Protein AF-A0A4V2DNP0-F1 (afdb_monomer)

Secondary structure (DSSP, 8-state):
--EE-HHHHHHHHT--HHHHHHHHHTTSS---TTS-EEHHHHHHHH-S--S-TTTHHHHHHHHHHHHHHHHHHHHHHHHHHHHHHHHHHHHHHHHHHHHHHHHHHHHHHHHHHHHHHS-------------------------

Radius of gyration: 54.17 Å; Cα contacts (8 Å, |Δi|>4): 58; chains: 1; bounding box: 123×24×131 Å

InterPro domains:
  IPR047783 ORF2/OrfX-like [NF038291] (2-141)

Solvent-accessible surface area (backbone atoms only — not comparable to full-atom values): 8733 Å² total; per-residue (Å²): 133,65,64,36,44,60,66,55,48,20,67,52,59,75,44,58,56,66,60,52,51,52,36,38,77,70,65,68,34,69,66,50,99,87,66,26,29,44,50,68,46,47,32,74,70,73,39,78,64,63,83,58,77,75,54,61,60,53,49,51,54,50,50,53,54,50,51,53,53,50,52,52,50,52,51,53,52,52,52,51,49,50,57,50,48,55,52,50,51,53,51,51,51,52,51,48,56,51,49,55,54,47,52,56,49,50,54,52,50,52,53,50,49,59,66,67,70,52,82,80,81,75,79,83,76,89,82,85,88,86,83,89,82,89,81,90,82,86,88,81,92,88,136

Sequence (143 aa):
MKSLSVIELSNLYGITRQAIYKQVNKGNLSKNSDGKIDLSEAIRVFGEPSRNVNSSQTTETRKLSEVHLLEQQVYMLQKQLEQAHEREQFQREELKAKNDQLHVKDEQIEAIQRLLEAPKAYTTSSIDPKLDIATDTRSKSES

Structure (mmCIF, N/CA/C/O backbone):
data_AF-A0A4V2DNP0-F1
#
_entry.id   AF-A0A4V2DNP0-F1
#
loop_
_atom_site.group_PDB
_atom_site.id
_atom_site.type_symbol
_atom_site.label_atom_id
_atom_site.label_alt_id
_atom_site.label_comp_id
_atom_site.label_asym_id
_atom_site.label_entity_id
_atom_site.label_seq_id
_atom_site.pdbx_PDB_ins_code
_atom_site.Cartn_x
_atom_site.Cartn_y
_atom_site.Cartn_z
_atom_site.occupancy
_atom_site.B_iso_or_equiv
_atom_site.auth_seq_id
_atom_site.auth_comp_id
_atom_site.auth_asym_id
_atom_site.auth_atom_id
_atom_site.pdbx_PDB_model_num
ATOM 1 N N . MET A 1 1 ? -38.382 1.025 37.846 1.00 73.31 1 MET A N 1
ATOM 2 C CA . MET A 1 1 ? -36.975 0.880 37.408 1.00 73.31 1 MET A CA 1
ATOM 3 C C . MET A 1 1 ? -36.768 -0.537 36.897 1.00 73.31 1 MET A C 1
ATOM 5 O O . MET A 1 1 ? -37.508 -1.420 37.314 1.00 73.31 1 MET A O 1
ATOM 9 N N . LYS A 1 2 ? -35.848 -0.758 35.951 1.00 88.19 2 LYS A N 1
ATOM 10 C CA . LYS A 1 2 ? -35.584 -2.104 35.422 1.00 88.19 2 LYS A CA 1
ATOM 11 C C . LYS A 1 2 ? -34.708 -2.869 36.416 1.00 88.19 2 LYS A C 1
ATOM 13 O O . LYS A 1 2 ? -33.581 -2.446 36.654 1.00 88.19 2 LYS A O 1
ATOM 18 N N . SER A 1 3 ? -35.213 -3.971 36.960 1.00 93.25 3 SER A N 1
ATOM 19 C CA . SER A 1 3 ? -34.456 -4.883 37.819 1.00 93.25 3 SER A CA 1
ATOM 20 C C . SER A 1 3 ? -34.035 -6.127 37.035 1.00 93.25 3 SER A C 1
ATOM 22 O O . SER A 1 3 ? -34.777 -6.639 36.194 1.00 93.25 3 SER A O 1
ATOM 24 N N . LEU A 1 4 ? -32.810 -6.586 37.273 1.00 93.81 4 LEU A N 1
ATOM 25 C CA . LEU A 1 4 ? -32.172 -7.695 36.574 1.00 93.81 4 LEU A CA 1
ATOM 26 C C . LEU A 1 4 ? -31.709 -8.737 37.592 1.00 93.81 4 LEU A C 1
ATOM 28 O O . LEU A 1 4 ? -31.187 -8.416 38.662 1.00 93.81 4 LEU A O 1
ATOM 32 N N . SER A 1 5 ? -31.881 -10.008 37.261 1.00 95.94 5 SER A N 1
ATOM 33 C CA . SER A 1 5 ? -31.267 -11.104 38.000 1.00 95.94 5 SER A CA 1
ATOM 34 C C . SER A 1 5 ? -29.742 -11.074 37.854 1.00 95.94 5 SER A C 1
ATOM 36 O O . SER A 1 5 ? -29.182 -10.508 36.914 1.00 95.94 5 SER A O 1
ATOM 38 N N . VAL A 1 6 ? -29.047 -11.761 38.762 1.00 95.00 6 VAL A N 1
ATOM 39 C CA . VAL A 1 6 ? -27.580 -11.911 38.707 1.00 95.00 6 VAL A CA 1
ATOM 40 C C . VAL A 1 6 ? -27.122 -12.541 37.386 1.00 95.00 6 VAL A C 1
ATOM 42 O O . VAL A 1 6 ? -26.051 -12.218 36.882 1.00 95.00 6 VAL A O 1
ATOM 45 N N . ILE A 1 7 ? -27.935 -13.433 36.815 1.00 94.81 7 ILE A N 1
ATOM 46 C CA . ILE A 1 7 ? -27.642 -14.088 35.537 1.00 94.81 7 ILE A CA 1
ATOM 47 C C . ILE A 1 7 ? -27.727 -13.080 34.393 1.00 94.81 7 ILE A C 1
ATOM 49 O O . ILE A 1 7 ? -26.821 -13.008 33.568 1.00 94.81 7 ILE A O 1
ATOM 53 N N . GLU A 1 8 ? -28.789 -12.279 34.367 1.00 94.19 8 GLU A N 1
ATOM 54 C CA . GLU A 1 8 ? -28.970 -11.255 33.341 1.00 94.19 8 GLU A CA 1
ATOM 55 C C . GLU A 1 8 ? -27.884 -10.182 33.427 1.00 94.19 8 GLU A C 1
ATOM 57 O O . GLU A 1 8 ? -27.341 -9.798 32.397 1.00 94.19 8 GLU A O 1
ATOM 62 N N . LEU A 1 9 ? -27.498 -9.758 34.635 1.00 93.19 9 LEU A N 1
ATOM 63 C CA . LEU A 1 9 ? -26.376 -8.836 34.833 1.00 93.19 9 LEU A CA 1
ATOM 64 C C . LEU A 1 9 ? -25.042 -9.426 34.378 1.00 93.19 9 LEU A C 1
ATOM 66 O O . LEU A 1 9 ? -24.259 -8.741 33.730 1.00 93.19 9 LEU A O 1
ATOM 70 N N . SER A 1 10 ? -24.794 -10.699 34.687 1.00 92.75 10 SER A N 1
ATOM 71 C CA . SER A 1 10 ? -23.582 -11.408 34.267 1.00 92.75 10 SER A CA 1
ATOM 72 C C . SER A 1 10 ? -23.440 -11.401 32.747 1.00 92.75 10 SER A C 1
ATOM 74 O O . SER A 1 10 ? -22.379 -11.056 32.232 1.00 92.75 10 SER A O 1
ATOM 76 N N . ASN A 1 11 ? -24.533 -11.682 32.036 1.00 91.69 11 ASN A N 1
ATOM 77 C CA . ASN A 1 11 ? -24.562 -11.650 30.577 1.00 91.69 11 ASN A CA 1
ATOM 78 C C . ASN A 1 11 ? -24.451 -10.222 30.025 1.00 91.69 11 ASN A C 1
ATOM 80 O O . ASN A 1 11 ? -23.742 -9.999 29.051 1.00 91.69 11 ASN A O 1
ATOM 84 N N . LEU A 1 12 ? -25.135 -9.258 30.647 1.00 90.69 12 LEU A N 1
ATOM 85 C CA . LEU A 1 12 ? -25.171 -7.865 30.199 1.00 90.69 12 LEU A CA 1
ATOM 86 C C . LEU A 1 12 ? -23.800 -7.180 30.295 1.00 90.69 12 LEU A C 1
ATOM 88 O O . LEU A 1 12 ? -23.455 -6.387 29.426 1.00 90.69 12 LEU A O 1
ATOM 92 N N . TYR A 1 13 ? -23.035 -7.489 31.340 1.00 90.75 13 TYR A N 1
ATOM 93 C CA . TYR A 1 13 ? -21.734 -6.877 31.616 1.00 90.75 13 TYR A CA 1
ATOM 94 C C . TYR A 1 13 ? -20.539 -7.754 31.222 1.00 90.75 13 TYR A C 1
ATOM 96 O O . TYR A 1 13 ? -19.399 -7.311 31.330 1.00 90.75 13 TYR A O 1
ATOM 104 N N . GLY A 1 14 ? -20.765 -9.003 30.803 1.00 89.19 14 GLY A N 1
ATOM 105 C CA . GLY A 1 14 ? -19.686 -9.948 30.501 1.00 89.19 14 GLY A CA 1
ATOM 106 C C . GLY A 1 14 ? -18.832 -10.323 31.721 1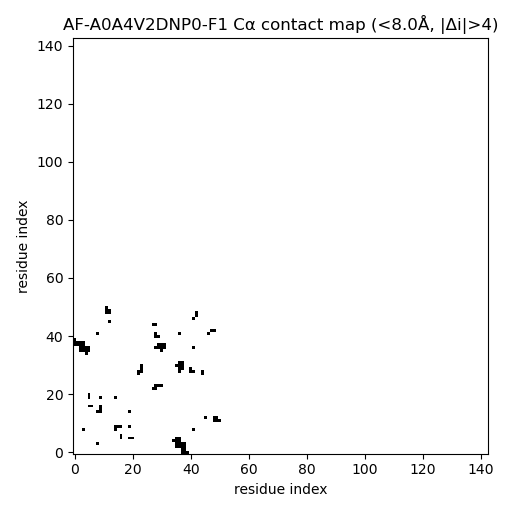.00 89.19 14 GLY A C 1
ATOM 107 O O . GLY A 1 14 ? -17.665 -10.677 31.573 1.00 89.19 14 GLY A O 1
ATOM 108 N N . ILE A 1 15 ? -19.390 -10.238 32.932 1.00 90.56 15 ILE A N 1
ATOM 109 C CA . ILE A 1 15 ? -18.697 -10.536 34.197 1.00 90.56 15 ILE A CA 1
ATOM 110 C C . ILE A 1 15 ? -19.235 -11.817 34.827 1.00 90.56 15 ILE A C 1
ATOM 112 O O . ILE A 1 15 ? -20.398 -12.172 34.649 1.00 90.56 15 ILE A O 1
ATOM 116 N N . THR A 1 16 ? -18.417 -12.519 35.612 1.00 95.00 16 THR A N 1
ATOM 117 C CA . THR A 1 16 ? -18.859 -13.755 36.274 1.00 95.00 16 THR A CA 1
ATOM 118 C C . THR A 1 16 ? -19.884 -13.466 37.376 1.00 95.00 16 THR A C 1
ATOM 120 O O . THR A 1 16 ? -19.791 -12.472 38.098 1.00 95.00 16 THR A O 1
ATOM 123 N N . ARG A 1 17 ? -20.842 -14.381 37.582 1.00 95.75 17 ARG A N 1
ATOM 124 C CA . ARG A 1 17 ? -21.835 -14.273 38.674 1.00 95.75 17 ARG A CA 1
ATOM 125 C C . ARG A 1 17 ? -21.175 -14.105 40.048 1.00 95.75 17 ARG A C 1
ATOM 127 O O . ARG A 1 17 ? -21.681 -13.368 40.886 1.00 95.75 17 ARG A O 1
ATOM 134 N N . GLN A 1 18 ? -20.017 -14.737 40.256 1.00 96.56 18 GLN A N 1
ATOM 135 C CA . GLN A 1 18 ? -19.231 -14.622 41.489 1.00 96.56 18 GLN A CA 1
ATOM 136 C C . GLN A 1 18 ? -18.731 -13.194 41.737 1.00 96.56 18 GLN A C 1
ATOM 138 O O . GLN A 1 18 ? -18.785 -12.711 42.867 1.00 96.56 18 GLN A O 1
ATOM 143 N N . ALA A 1 19 ? -18.301 -12.485 40.689 1.00 95.00 19 ALA A N 1
ATOM 144 C CA . ALA A 1 19 ? -17.912 -11.083 40.803 1.00 95.00 19 ALA A CA 1
ATOM 145 C C . ALA A 1 19 ? -19.096 -10.203 41.237 1.00 95.00 19 ALA A C 1
ATOM 147 O O . ALA A 1 19 ? -18.923 -9.317 42.072 1.00 95.00 19 ALA A O 1
ATOM 148 N N . ILE A 1 20 ? -20.303 -10.497 40.745 1.00 95.25 20 ILE A N 1
ATOM 149 C CA . ILE A 1 20 ? -21.530 -9.793 41.142 1.00 95.25 20 ILE A CA 1
ATOM 150 C C . ILE A 1 20 ? -21.867 -10.080 42.610 1.00 95.25 20 ILE A C 1
ATOM 152 O O . ILE A 1 20 ? -22.052 -9.141 43.383 1.00 95.25 20 ILE A O 1
ATOM 156 N N . TYR A 1 21 ? -21.872 -11.349 43.037 1.00 96.38 21 TYR A N 1
ATOM 157 C CA . TYR A 1 21 ? -22.107 -11.703 44.445 1.00 96.38 21 TYR A CA 1
ATOM 158 C C . TYR A 1 21 ? -21.085 -11.060 45.385 1.00 96.38 21 TYR A C 1
ATOM 160 O O . TYR A 1 21 ? -21.448 -10.602 46.464 1.00 96.38 21 TYR A O 1
ATOM 168 N N . LYS A 1 22 ? -19.820 -10.946 44.966 1.00 96.81 22 LYS A N 1
ATOM 169 C CA . LYS A 1 22 ? -18.784 -10.253 45.740 1.00 96.81 22 LYS A CA 1
ATOM 170 C C . LYS A 1 22 ? -19.129 -8.783 45.977 1.00 96.81 22 LYS A C 1
ATOM 172 O O . LYS A 1 22 ? -18.880 -8.290 47.071 1.00 96.81 22 LYS A O 1
ATOM 177 N N . GLN A 1 23 ? -19.686 -8.083 44.989 1.00 96.31 23 GLN A N 1
ATOM 178 C CA . GLN A 1 23 ? -20.097 -6.684 45.161 1.00 96.31 23 GLN A CA 1
ATOM 179 C C . GLN A 1 23 ? -21.342 -6.548 46.041 1.00 96.31 23 GLN A C 1
ATOM 181 O O . GLN A 1 23 ? -21.417 -5.611 46.830 1.00 96.31 23 GLN A O 1
ATOM 186 N N . VAL A 1 24 ? -22.267 -7.511 45.974 1.00 95.44 24 VAL A N 1
ATOM 187 C CA . VAL A 1 24 ? -23.416 -7.579 46.893 1.00 95.44 24 VAL A CA 1
ATOM 188 C C . VAL A 1 24 ? -22.942 -7.787 48.334 1.00 95.44 24 VAL A C 1
ATOM 190 O O . VAL A 1 24 ? -23.307 -7.023 49.218 1.00 95.44 24 VAL A O 1
ATOM 193 N N . ASN A 1 25 ? -22.048 -8.751 48.572 1.00 95.62 25 ASN A N 1
ATOM 194 C CA . ASN A 1 25 ? -21.521 -9.041 49.912 1.00 95.62 25 ASN A CA 1
ATOM 195 C C . ASN A 1 25 ? -20.682 -7.891 50.489 1.00 95.62 25 ASN A C 1
ATOM 197 O O . ASN A 1 25 ? -20.572 -7.755 51.702 1.00 95.62 25 ASN A O 1
ATOM 201 N N . LYS A 1 26 ? -20.085 -7.064 49.625 1.00 95.94 26 LYS A N 1
ATOM 202 C CA . LYS A 1 26 ? -19.380 -5.837 50.018 1.00 95.94 26 LYS A CA 1
ATOM 203 C C . LYS A 1 26 ? -20.318 -4.667 50.338 1.00 95.94 26 LYS A C 1
ATOM 205 O O . LYS A 1 26 ? -19.829 -3.633 50.772 1.00 95.94 26 LYS A O 1
ATOM 210 N N . GLY A 1 27 ? -21.621 -4.798 50.082 1.00 94.19 27 GLY A N 1
ATOM 211 C CA . GLY A 1 27 ? -22.594 -3.710 50.211 1.00 94.19 27 GLY A CA 1
ATOM 212 C C . GLY A 1 27 ? -22.542 -2.687 49.073 1.00 94.19 27 GLY A C 1
ATOM 213 O O . GLY A 1 27 ? -23.220 -1.668 49.138 1.00 94.19 27 GLY A O 1
ATOM 214 N N . ASN A 1 28 ? -21.763 -2.946 48.018 1.00 94.38 28 ASN A N 1
ATOM 215 C CA . ASN A 1 28 ? -21.672 -2.046 46.871 1.00 94.38 28 ASN A CA 1
ATOM 216 C C . ASN A 1 28 ? -22.895 -2.153 45.959 1.00 94.38 28 ASN A C 1
ATOM 218 O O . ASN A 1 28 ? -23.224 -1.172 45.307 1.00 94.38 28 ASN A O 1
ATOM 222 N N . LEU A 1 29 ? -23.549 -3.317 45.912 1.00 94.88 29 LEU A N 1
ATOM 223 C CA . LEU A 1 29 ? -24.809 -3.536 45.202 1.00 94.88 29 LEU A CA 1
ATOM 224 C C . LEU A 1 29 ? -25.897 -3.943 46.184 1.00 94.88 29 LEU A C 1
ATOM 226 O O . LEU A 1 29 ? -25.698 -4.875 46.967 1.00 94.88 29 LEU A O 1
ATOM 230 N N . SER A 1 30 ? -27.064 -3.321 46.067 1.00 94.25 30 SER A N 1
ATOM 231 C CA . SER A 1 30 ? -28.253 -3.753 46.794 1.00 94.25 30 SER A CA 1
ATOM 232 C C . SER A 1 30 ? -29.079 -4.771 46.005 1.00 94.25 30 SER A C 1
ATOM 234 O O . SER A 1 30 ? -29.209 -4.684 44.781 1.00 94.25 30 SER A O 1
ATOM 236 N N . LYS A 1 31 ? -29.654 -5.740 46.725 1.00 92.94 31 LYS A N 1
ATOM 237 C CA . LYS A 1 31 ? -30.673 -6.654 46.206 1.00 92.94 31 LYS A CA 1
ATOM 238 C C . LYS A 1 31 ? -32.036 -6.273 46.760 1.00 92.94 31 LYS A C 1
ATOM 240 O O . LYS A 1 31 ? -32.192 -6.095 47.965 1.00 92.94 31 LYS A O 1
ATOM 245 N N . ASN A 1 32 ? -33.020 -6.231 45.877 1.00 92.25 32 ASN A N 1
ATOM 246 C CA . ASN A 1 32 ? -34.418 -6.043 46.229 1.00 92.25 32 ASN A CA 1
ATOM 247 C C . ASN A 1 32 ? -34.976 -7.307 46.911 1.00 92.25 32 ASN A C 1
ATOM 249 O O . ASN A 1 32 ? -34.353 -8.374 46.898 1.00 92.25 32 ASN A O 1
ATOM 253 N N . SER A 1 33 ? -36.179 -7.212 47.481 1.00 91.19 33 SER A N 1
ATOM 254 C CA . SER A 1 33 ? -36.864 -8.336 48.141 1.00 91.19 33 SER A CA 1
ATOM 255 C C . SER A 1 33 ? -37.152 -9.522 47.210 1.00 91.19 33 SER A C 1
ATOM 257 O O . SER A 1 33 ? -37.273 -10.651 47.676 1.00 91.19 33 SER A O 1
ATOM 259 N N . ASP A 1 34 ? -37.203 -9.289 45.897 1.00 90.00 34 ASP A N 1
ATOM 260 C CA . ASP A 1 34 ? -37.329 -10.309 44.848 1.00 90.00 34 ASP A CA 1
ATOM 261 C C . ASP A 1 34 ? -35.980 -10.953 44.451 1.00 90.00 34 ASP A C 1
ATOM 263 O O . ASP A 1 34 ? -35.918 -11.793 43.551 1.00 90.00 34 ASP A O 1
ATOM 267 N N . GLY A 1 35 ? -34.880 -10.559 45.101 1.00 90.06 35 GLY A N 1
ATOM 268 C CA . GLY A 1 35 ? -33.528 -11.055 44.850 1.00 90.06 35 GLY A CA 1
ATOM 269 C C . GLY A 1 35 ? -32.855 -10.493 43.593 1.00 90.06 35 GLY A C 1
ATOM 270 O O . GLY A 1 35 ? -31.737 -10.928 43.270 1.00 90.06 35 GLY A O 1
ATOM 271 N N . LYS A 1 36 ? -33.497 -9.547 42.894 1.00 95.19 36 LYS A N 1
ATOM 272 C CA . LYS A 1 36 ? -32.957 -8.850 41.718 1.00 95.19 36 LYS A CA 1
ATOM 273 C C . LYS A 1 36 ? -32.207 -7.582 42.119 1.00 95.19 36 LYS A C 1
ATOM 275 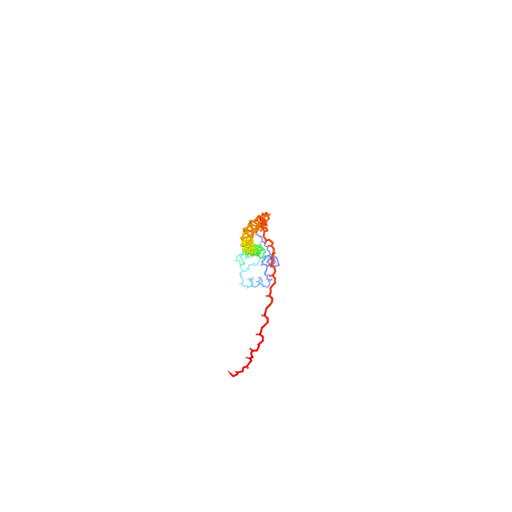O O . LYS A 1 36 ? -32.302 -7.110 43.248 1.00 95.19 36 LYS A O 1
ATOM 280 N N . ILE A 1 37 ? -31.423 -7.060 41.185 1.00 95.38 37 ILE A N 1
ATOM 281 C CA . ILE A 1 37 ? -30.597 -5.864 41.353 1.00 95.38 37 ILE A CA 1
ATOM 282 C C . ILE A 1 37 ? -31.076 -4.829 40.338 1.00 95.38 37 ILE A C 1
ATOM 284 O O . ILE A 1 37 ? -31.276 -5.149 39.163 1.00 95.38 37 ILE A O 1
ATOM 288 N N . ASP A 1 38 ? -31.268 -3.594 40.783 1.00 95.25 38 ASP A N 1
ATOM 289 C CA . ASP A 1 38 ? -31.671 -2.505 39.899 1.00 95.25 38 ASP A CA 1
ATOM 290 C C . ASP A 1 38 ? -30.561 -2.158 38.901 1.00 95.25 38 ASP A C 1
ATOM 292 O O . ASP A 1 38 ? -29.377 -2.110 39.238 1.00 95.25 38 ASP A O 1
ATOM 296 N N . LEU A 1 39 ? -30.940 -1.874 37.652 1.00 92.81 39 LEU A N 1
ATOM 297 C CA . LEU A 1 39 ? -29.987 -1.492 36.608 1.00 92.81 39 LEU A CA 1
ATOM 298 C C . LEU A 1 39 ? -29.190 -0.237 36.998 1.00 92.81 39 LEU A C 1
ATOM 300 O O . LEU A 1 39 ? -28.006 -0.166 36.701 1.00 92.81 39 LEU A O 1
ATOM 304 N N . SER A 1 40 ? -29.800 0.713 37.709 1.00 93.25 40 SER A N 1
ATOM 305 C CA . SER A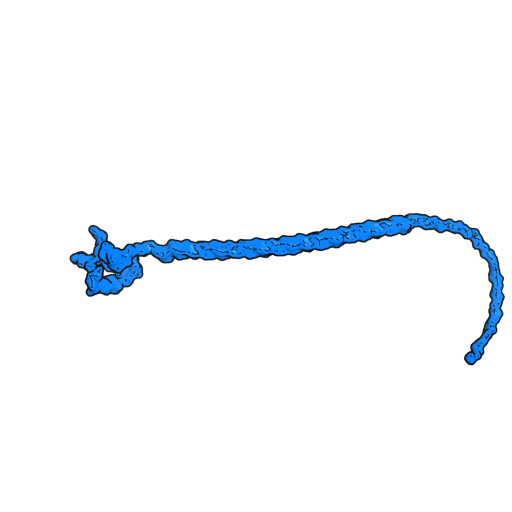 1 40 ? -29.114 1.917 38.197 1.00 93.25 40 SER A CA 1
ATOM 306 C C . SER A 1 40 ? -27.980 1.591 39.175 1.00 93.25 40 SER A C 1
ATOM 308 O O . SER A 1 40 ? -26.916 2.198 39.104 1.00 93.25 40 SER A O 1
ATOM 310 N N . GLU A 1 41 ? -28.173 0.600 40.051 1.00 93.88 41 GLU A N 1
ATOM 311 C CA . GLU A 1 41 ? -27.130 0.117 40.965 1.00 93.88 41 GLU A CA 1
ATOM 312 C C . GLU A 1 41 ? -25.991 -0.544 40.186 1.00 93.88 41 GLU A C 1
ATOM 314 O O . GLU A 1 41 ? -24.815 -0.294 40.451 1.00 93.88 41 GLU A O 1
ATOM 319 N N . ALA A 1 42 ? -26.333 -1.342 39.173 1.00 93.25 42 ALA A N 1
ATOM 320 C CA . ALA A 1 42 ? -25.343 -1.942 38.292 1.00 93.25 42 ALA A CA 1
ATOM 321 C C . ALA A 1 42 ? -24.555 -0.884 37.503 1.00 93.25 42 ALA A C 1
ATOM 323 O O . ALA A 1 42 ? -23.337 -1.001 37.418 1.00 93.25 42 ALA A O 1
ATOM 324 N N . ILE A 1 43 ? -25.204 0.177 37.010 1.00 93.19 43 ILE A N 1
ATOM 325 C CA . ILE A 1 43 ? -24.528 1.288 36.325 1.00 93.19 43 ILE A CA 1
ATOM 326 C C . ILE A 1 43 ? -23.628 2.063 37.288 1.00 93.19 43 ILE A C 1
ATOM 328 O O . ILE A 1 43 ? -22.492 2.381 36.950 1.00 93.19 43 ILE A O 1
ATOM 332 N N . ARG A 1 44 ? -24.080 2.310 38.520 1.00 94.50 44 ARG A N 1
ATOM 333 C CA . ARG A 1 44 ? -23.273 2.978 39.550 1.00 94.50 44 ARG A CA 1
ATOM 334 C C . ARG A 1 44 ? -21.995 2.203 39.885 1.00 94.50 44 ARG A C 1
ATOM 336 O O . ARG A 1 44 ? -20.963 2.817 40.131 1.00 94.50 44 ARG A O 1
ATOM 343 N N . VAL A 1 45 ? -22.063 0.870 39.925 1.00 94.44 45 VAL A N 1
ATOM 344 C CA . VAL A 1 45 ? -20.943 0.012 40.355 1.00 94.44 45 VAL A CA 1
ATOM 345 C C . VAL A 1 45 ? -20.049 -0.429 39.200 1.00 94.44 45 VAL A C 1
ATOM 347 O O . VAL A 1 45 ? -18.831 -0.489 39.357 1.00 94.44 45 VAL A O 1
ATOM 350 N N . PHE A 1 46 ? -20.641 -0.776 38.062 1.00 91.56 46 PHE A N 1
ATOM 351 C CA . PHE A 1 46 ? -19.942 -1.352 36.913 1.00 91.56 46 PHE A CA 1
ATOM 352 C C . PHE A 1 46 ? -19.844 -0.398 35.717 1.00 91.56 46 PHE A C 1
ATOM 354 O O . PHE A 1 46 ? -19.155 -0.721 34.754 1.00 91.56 46 PHE A O 1
ATOM 361 N N . GLY A 1 47 ? -20.502 0.762 35.764 1.00 91.44 47 GLY A N 1
ATOM 362 C CA . GLY A 1 47 ? -20.624 1.682 34.634 1.00 91.44 47 GLY A CA 1
ATOM 363 C C . GLY A 1 47 ? -21.732 1.288 33.655 1.00 91.44 47 GLY A C 1
ATOM 364 O O . GLY A 1 47 ? -22.496 0.345 33.876 1.00 91.44 47 GLY A O 1
ATOM 365 N N . GLU A 1 48 ? -21.831 2.015 32.545 1.00 89.25 48 GLU A N 1
ATOM 366 C CA . GLU A 1 48 ? -22.752 1.659 31.462 1.00 89.25 48 GLU A CA 1
ATOM 367 C C . GLU A 1 48 ? -22.372 0.289 30.872 1.00 89.25 48 GLU A C 1
ATOM 369 O O . GLU A 1 48 ? -21.199 0.060 30.551 1.00 89.25 48 GLU A O 1
ATOM 374 N N . PRO A 1 49 ? -23.327 -0.649 30.724 1.00 84.25 49 PRO A N 1
ATOM 375 C CA . PRO A 1 49 ? -23.040 -1.954 30.163 1.00 84.25 49 PRO A CA 1
ATOM 376 C C . PRO A 1 49 ? -22.622 -1.795 28.704 1.00 84.25 49 PRO A C 1
ATOM 378 O O . PRO A 1 49 ? -23.415 -1.433 27.833 1.00 84.25 49 PRO A O 1
ATOM 381 N N . SER A 1 50 ? -21.352 -2.083 28.444 1.00 68.94 50 SER A N 1
ATOM 382 C CA . SER A 1 50 ? -20.777 -2.107 27.108 1.00 68.94 50 SER A CA 1
ATOM 383 C C . SER A 1 50 ? -21.502 -3.143 26.247 1.00 68.94 50 SER A C 1
ATOM 385 O O . SER A 1 50 ? -21.214 -4.340 26.287 1.00 68.94 50 SER A O 1
ATOM 387 N N . ARG A 1 51 ? -22.449 -2.686 25.420 1.00 61.22 51 ARG A N 1
ATOM 388 C CA . ARG A 1 51 ? -22.860 -3.447 24.241 1.00 61.22 51 ARG A CA 1
ATOM 389 C C . ARG A 1 51 ? -21.697 -3.394 23.255 1.00 61.22 51 ARG A C 1
ATOM 391 O O . ARG A 1 51 ? -21.610 -2.489 22.438 1.00 61.22 51 ARG A O 1
ATOM 398 N N . ASN A 1 52 ? -20.820 -4.388 23.331 1.00 52.81 52 ASN A N 1
ATOM 399 C CA . ASN A 1 52 ? -19.847 -4.711 22.289 1.00 52.81 52 ASN A CA 1
ATOM 400 C C . ASN A 1 52 ? -18.758 -3.650 22.025 1.00 52.81 52 ASN A C 1
ATOM 402 O O . ASN A 1 52 ? -18.513 -3.290 20.875 1.00 52.81 52 ASN A O 1
ATOM 406 N N . VAL A 1 53 ? -18.003 -3.232 23.044 1.00 49.28 53 VAL A N 1
ATOM 407 C CA . VAL A 1 53 ? -16.771 -2.432 22.823 1.00 49.28 53 VAL A CA 1
ATOM 408 C C . VAL A 1 53 ? -15.698 -3.184 21.996 1.00 49.28 53 VAL A C 1
ATOM 410 O O . VAL A 1 53 ? -14.767 -2.573 21.490 1.00 49.28 53 VAL A O 1
ATOM 413 N N . ASN A 1 54 ? -15.854 -4.488 21.732 1.00 49.09 54 ASN A N 1
ATOM 414 C CA . ASN A 1 54 ? -14.808 -5.305 21.098 1.00 49.09 54 ASN A CA 1
ATOM 415 C C . ASN A 1 54 ? -15.112 -5.822 19.685 1.00 49.09 54 ASN A C 1
ATOM 417 O O . ASN A 1 54 ? -14.347 -6.656 19.198 1.00 49.09 54 ASN A O 1
ATOM 421 N N . SER A 1 55 ? -16.193 -5.398 19.023 1.00 49.53 55 SER A N 1
ATOM 422 C CA . SER A 1 55 ? -16.454 -5.813 17.631 1.00 49.53 55 SER A CA 1
ATOM 423 C C . SER A 1 55 ? -16.391 -4.659 16.638 1.00 49.53 55 SER A C 1
ATOM 425 O O . SER A 1 55 ? -15.741 -4.805 15.605 1.00 49.53 55 SER A O 1
ATOM 427 N N . SER A 1 56 ? -17.004 -3.512 16.940 1.00 49.84 56 SER A N 1
ATOM 428 C CA . SER A 1 56 ? -17.037 -2.368 16.015 1.00 49.84 56 SER A CA 1
ATOM 429 C C . SER A 1 56 ? -15.713 -1.594 15.992 1.00 49.84 56 SER A C 1
ATOM 431 O O . SER A 1 56 ? -15.169 -1.318 14.929 1.00 49.84 56 SER A O 1
ATOM 433 N N . GLN A 1 57 ? -15.119 -1.336 17.159 1.00 51.12 57 GLN A N 1
ATOM 434 C CA . GLN A 1 57 ? -13.871 -0.569 17.266 1.00 51.12 57 GLN A CA 1
ATOM 435 C C . GLN A 1 57 ? -12.650 -1.342 16.731 1.00 51.12 57 GLN A C 1
ATOM 437 O O . GLN A 1 57 ? -11.762 -0.771 16.101 1.00 51.12 57 GLN A O 1
ATOM 442 N N . THR A 1 58 ? -12.638 -2.664 16.913 1.00 52.66 58 THR A N 1
ATOM 443 C CA . THR A 1 58 ? -11.652 -3.614 16.361 1.00 52.66 58 THR A CA 1
ATOM 444 C C . THR A 1 58 ? -11.816 -3.839 14.865 1.00 52.66 58 THR A C 1
ATOM 446 O O . THR A 1 58 ? -10.822 -4.090 14.193 1.00 52.66 58 THR A O 1
ATOM 449 N N . THR A 1 59 ? -13.032 -3.783 14.311 1.00 59.66 59 THR A N 1
ATOM 450 C CA . THR A 1 59 ? -13.196 -3.868 12.849 1.00 59.66 59 THR A CA 1
ATOM 451 C C . THR A 1 59 ? -12.761 -2.582 12.169 1.00 59.66 59 THR A C 1
ATOM 453 O O . THR A 1 59 ? -12.102 -2.662 11.138 1.00 59.66 59 THR A O 1
ATOM 456 N N . GLU A 1 60 ? -13.049 -1.416 12.741 1.00 60.28 60 GLU A N 1
ATOM 457 C CA . GLU A 1 60 ? -12.582 -0.137 12.197 1.00 60.28 60 GLU A CA 1
ATOM 458 C C . GLU A 1 60 ? -11.055 -0.012 12.239 1.00 60.28 60 GLU A C 1
ATOM 460 O O . GLU A 1 60 ? -10.443 0.280 11.215 1.00 60.28 60 GLU A O 1
ATOM 465 N N . THR A 1 61 ? -10.410 -0.338 13.363 1.00 62.19 61 THR A N 1
ATOM 466 C CA . THR A 1 61 ? -8.934 -0.334 13.445 1.00 62.19 61 THR A CA 1
ATOM 467 C C . THR A 1 61 ? -8.278 -1.358 12.516 1.00 62.19 61 THR A C 1
ATOM 469 O O . THR A 1 61 ? -7.265 -1.046 11.892 1.00 62.19 61 THR A O 1
ATOM 472 N N . ARG A 1 62 ? -8.860 -2.556 12.349 1.00 64.00 62 ARG A N 1
ATOM 473 C CA . ARG A 1 62 ? -8.373 -3.544 11.366 1.00 64.00 62 ARG A CA 1
ATOM 474 C C . ARG A 1 62 ? -8.499 -3.036 9.931 1.00 64.00 62 ARG A C 1
ATOM 476 O O . ARG A 1 62 ? -7.527 -3.126 9.187 1.00 64.00 62 ARG A O 1
ATOM 483 N N . LYS A 1 63 ? -9.644 -2.450 9.568 1.00 69.62 63 LYS A N 1
ATOM 484 C CA . LYS A 1 63 ? -9.866 -1.856 8.239 1.00 69.62 63 LYS A CA 1
ATOM 485 C C . LYS A 1 63 ? -8.876 -0.731 7.949 1.00 69.62 63 LYS A C 1
ATOM 487 O O . LYS A 1 63 ? -8.314 -0.691 6.864 1.00 69.62 63 LYS A O 1
ATOM 492 N N . LEU A 1 64 ? -8.610 0.142 8.921 1.00 74.19 64 LEU A N 1
ATOM 493 C CA . LEU A 1 64 ? -7.608 1.202 8.776 1.00 74.19 64 LEU A CA 1
ATOM 494 C C . LEU A 1 64 ? -6.196 0.634 8.558 1.00 74.19 64 LEU A C 1
ATOM 496 O O . LEU A 1 64 ? -5.456 1.150 7.726 1.00 74.19 64 LEU A O 1
ATOM 500 N N . SER A 1 65 ? -5.837 -0.455 9.250 1.00 83.62 65 SER A N 1
ATOM 501 C CA . SER A 1 65 ? -4.540 -1.117 9.042 1.00 83.62 65 SER A CA 1
ATOM 502 C C . SER A 1 65 ? -4.412 -1.762 7.658 1.00 83.62 65 SER A C 1
ATOM 504 O O . SER A 1 65 ? -3.345 -1.714 7.052 1.00 83.62 65 SER A O 1
ATOM 506 N N . GLU A 1 66 ? -5.505 -2.325 7.138 1.00 86.25 66 GLU A N 1
ATOM 507 C CA . GLU A 1 66 ? -5.551 -2.939 5.811 1.00 86.25 66 GLU A CA 1
ATOM 508 C C . GLU A 1 66 ? -5.436 -1.882 4.709 1.00 86.25 66 GLU A C 1
ATOM 510 O O . GLU A 1 66 ? -4.632 -2.040 3.794 1.00 86.25 66 GLU A O 1
ATOM 515 N N . VAL A 1 67 ? -6.160 -0.766 4.841 1.00 92.62 67 VAL A N 1
ATOM 516 C CA . VAL A 1 67 ? -6.051 0.379 3.923 1.00 92.62 67 VAL A CA 1
ATOM 517 C C . VAL A 1 67 ? -4.623 0.917 3.899 1.00 92.62 67 VAL A C 1
ATOM 519 O O . VAL A 1 67 ? -4.061 1.075 2.820 1.00 92.62 67 VAL A O 1
ATOM 522 N N . HIS A 1 68 ? -3.995 1.108 5.061 1.00 92.25 68 HIS A N 1
ATOM 523 C CA . HIS A 1 68 ? -2.614 1.587 5.127 1.00 92.25 68 HIS A CA 1
ATOM 524 C C . HIS A 1 68 ? -1.620 0.631 4.443 1.00 92.25 68 HIS A C 1
ATOM 526 O O . HIS A 1 68 ? -0.710 1.063 3.732 1.00 92.25 68 HIS A O 1
ATOM 532 N N . LEU A 1 69 ? -1.800 -0.683 4.616 1.00 93.88 69 LEU A N 1
ATOM 533 C CA . LEU A 1 69 ? -0.961 -1.683 3.955 1.00 93.88 69 LEU A CA 1
ATOM 534 C C . LEU A 1 69 ? -1.166 -1.690 2.433 1.00 93.88 69 LEU A C 1
ATOM 536 O O . LEU A 1 69 ? -0.207 -1.865 1.680 1.00 93.88 69 LEU A O 1
ATOM 540 N N . LEU A 1 70 ? -2.405 -1.506 1.974 1.00 96.62 70 LEU A N 1
ATOM 541 C CA . LEU A 1 70 ? -2.727 -1.397 0.552 1.00 96.62 70 LEU A CA 1
ATOM 542 C C . LEU A 1 70 ? -2.128 -0.127 -0.061 1.00 96.62 70 LEU A C 1
ATOM 544 O O . LEU A 1 70 ? -1.523 -0.205 -1.126 1.00 96.62 70 LEU A O 1
ATOM 548 N N . GLU A 1 71 ? -2.216 1.015 0.620 1.00 95.31 71 GLU A N 1
ATOM 549 C CA . GLU A 1 71 ? -1.580 2.267 0.190 1.00 95.31 71 GLU A CA 1
ATOM 550 C C . GLU A 1 71 ? -0.064 2.104 0.035 1.00 95.31 71 GLU A C 1
ATOM 552 O O . GLU A 1 71 ? 0.508 2.514 -0.977 1.00 95.31 71 GLU A O 1
ATOM 557 N N . GLN A 1 72 ? 0.591 1.439 0.991 1.00 96.62 72 GLN A N 1
ATOM 558 C CA . GLN A 1 72 ? 2.024 1.160 0.908 1.00 96.62 72 GLN A CA 1
ATOM 559 C C . GLN A 1 72 ? 2.366 0.254 -0.286 1.00 96.62 72 GLN A C 1
ATOM 561 O O . GLN A 1 72 ? 3.352 0.500 -0.983 1.00 96.62 72 GLN A O 1
ATOM 566 N N . GLN A 1 73 ? 1.552 -0.769 -0.560 1.00 96.94 73 GLN A N 1
ATOM 567 C CA . GLN A 1 73 ? 1.734 -1.629 -1.733 1.00 96.94 73 GLN A CA 1
ATOM 568 C C . GLN A 1 73 ? 1.560 -0.858 -3.043 1.00 96.94 73 GLN A C 1
ATOM 570 O O . GLN A 1 73 ? 2.393 -0.996 -3.937 1.00 96.94 73 GLN A O 1
ATOM 575 N N . VAL A 1 74 ? 0.528 -0.018 -3.148 1.00 97.94 74 VAL A N 1
ATOM 576 C CA . VAL A 1 74 ? 0.300 0.836 -4.324 1.00 97.94 74 VAL A CA 1
ATOM 577 C C . VAL A 1 74 ? 1.490 1.764 -4.549 1.00 97.94 74 VAL A C 1
ATOM 579 O O . VAL A 1 74 ? 1.979 1.858 -5.672 1.00 97.94 74 VAL A O 1
ATOM 582 N N . TYR A 1 75 ? 2.011 2.381 -3.489 1.00 97.94 75 TYR A N 1
ATOM 583 C CA . TYR A 1 75 ? 3.193 3.235 -3.574 1.00 97.94 75 TYR A CA 1
ATOM 584 C C . TYR A 1 75 ? 4.428 2.476 -4.086 1.00 97.94 75 TYR A C 1
ATOM 586 O O . TYR A 1 75 ? 5.116 2.944 -4.996 1.00 97.94 75 TYR A O 1
ATOM 594 N N . MET A 1 76 ? 4.696 1.278 -3.554 1.00 98.12 76 MET A N 1
ATOM 595 C CA . MET A 1 76 ? 5.812 0.447 -4.023 1.00 98.12 76 MET A CA 1
ATOM 596 C C . MET A 1 76 ? 5.650 0.043 -5.491 1.00 98.12 76 MET A C 1
ATOM 598 O O . MET A 1 76 ? 6.610 0.131 -6.256 1.00 98.12 76 MET A O 1
ATOM 602 N N . LEU A 1 77 ? 4.443 -0.357 -5.899 1.00 98.50 77 LEU A N 1
ATOM 603 C CA . LEU A 1 77 ? 4.143 -0.723 -7.284 1.00 98.50 77 LEU A CA 1
ATOM 604 C C . LEU A 1 77 ? 4.304 0.468 -8.230 1.00 98.50 77 LEU A C 1
ATOM 606 O O . LEU A 1 77 ? 4.908 0.330 -9.291 1.00 98.50 77 LEU A O 1
ATOM 610 N N . GLN A 1 78 ? 3.830 1.649 -7.835 1.00 98.06 78 GLN A N 1
ATOM 611 C CA . GLN A 1 78 ? 4.005 2.871 -8.611 1.00 98.06 78 GLN A CA 1
ATOM 612 C C . GLN A 1 78 ? 5.490 3.204 -8.788 1.00 98.06 78 GLN A C 1
ATOM 614 O O . GLN A 1 78 ? 5.916 3.532 -9.895 1.00 98.06 78 GLN A O 1
ATOM 619 N N . LYS A 1 79 ? 6.304 3.043 -7.736 1.00 98.31 79 LYS A N 1
ATOM 620 C CA . LYS A 1 79 ? 7.751 3.270 -7.830 1.00 98.31 79 LYS A CA 1
ATOM 621 C C . LYS A 1 79 ? 8.445 2.257 -8.742 1.00 98.31 79 LYS A C 1
ATOM 623 O O . LYS A 1 79 ? 9.326 2.631 -9.512 1.00 98.31 79 LYS A O 1
ATOM 628 N N . GLN A 1 80 ? 8.044 0.988 -8.687 1.00 98.19 80 GLN A N 1
ATOM 629 C CA . GLN A 1 80 ? 8.564 -0.041 -9.592 1.00 98.19 80 GLN A CA 1
ATOM 630 C C . GLN A 1 80 ? 8.198 0.240 -11.052 1.00 98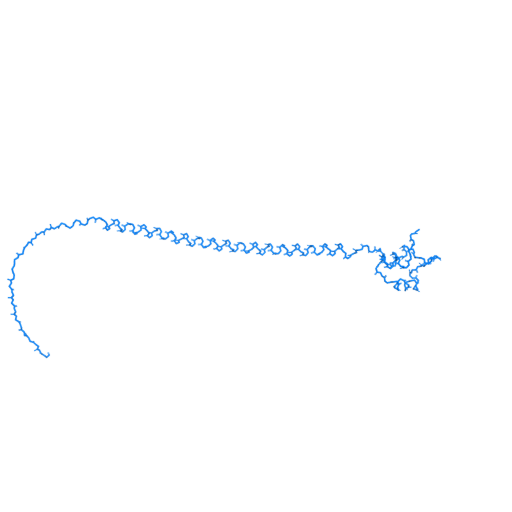.19 80 GLN A C 1
ATOM 632 O O . GLN A 1 80 ? 9.035 0.040 -11.934 1.00 98.19 80 GLN A O 1
ATOM 637 N N . LEU A 1 81 ? 6.977 0.724 -11.303 1.00 98.50 81 LEU A N 1
ATOM 638 C CA . LEU A 1 81 ? 6.516 1.115 -12.633 1.00 98.50 81 LEU A CA 1
ATOM 639 C C . LEU A 1 81 ? 7.346 2.280 -13.183 1.00 98.50 81 LEU A C 1
ATOM 641 O O . LEU A 1 81 ? 7.810 2.215 -14.317 1.00 98.50 81 LEU A O 1
ATOM 645 N N . GLU A 1 82 ? 7.582 3.308 -12.369 1.00 98.38 82 GLU A N 1
ATOM 646 C CA . GLU A 1 82 ? 8.410 4.459 -12.740 1.00 98.38 82 GLU A CA 1
ATOM 647 C C . GLU A 1 82 ? 9.832 4.021 -13.117 1.00 98.38 82 GLU A C 1
ATOM 649 O O . GLU A 1 82 ? 10.309 4.322 -14.207 1.00 98.38 82 GLU A O 1
ATOM 654 N N . GLN A 1 83 ? 10.467 3.193 -12.283 1.00 98.44 83 GLN A N 1
ATOM 655 C CA . GLN A 1 83 ? 11.796 2.647 -12.575 1.00 98.44 83 GLN A CA 1
ATOM 656 C C . GLN A 1 83 ? 11.819 1.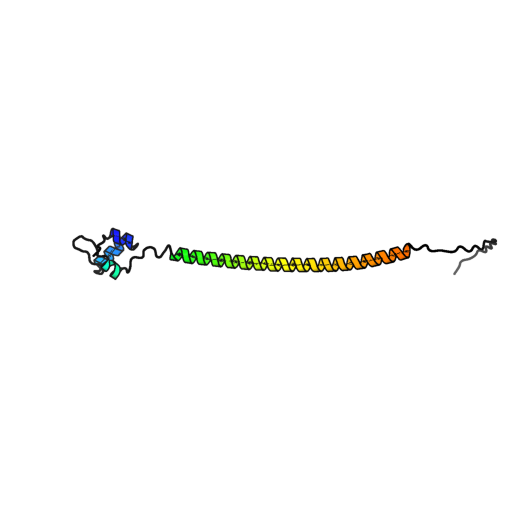770 -13.835 1.00 98.44 83 GLN A C 1
ATOM 658 O O . GLN A 1 83 ? 12.826 1.720 -14.540 1.00 98.44 83 GLN A O 1
ATOM 663 N N . ALA A 1 84 ? 10.750 1.017 -14.105 1.00 98.38 84 ALA A N 1
ATOM 664 C CA . ALA A 1 84 ? 10.639 0.230 -15.328 1.00 98.38 84 ALA A CA 1
ATOM 665 C C . ALA A 1 84 ? 10.533 1.129 -16.562 1.00 98.38 84 ALA A C 1
ATOM 667 O O . ALA A 1 84 ? 11.198 0.858 -17.561 1.00 98.38 84 ALA A O 1
ATOM 668 N N . HIS A 1 85 ? 9.769 2.215 -16.463 1.00 98.44 85 HIS A N 1
ATOM 669 C CA . HIS A 1 85 ? 9.620 3.184 -17.537 1.00 98.44 85 HIS A CA 1
ATOM 670 C C . HIS A 1 85 ? 10.932 3.915 -17.844 1.00 98.44 85 HIS A C 1
ATOM 672 O O . HIS A 1 85 ? 11.315 4.008 -19.005 1.00 98.44 85 HIS A O 1
ATOM 678 N N . GLU A 1 86 ? 11.671 4.353 -16.822 1.00 98.38 86 GLU A N 1
ATOM 679 C CA . GLU A 1 86 ? 12.998 4.965 -16.994 1.00 98.38 86 GLU A CA 1
ATOM 680 C C . GLU A 1 86 ? 13.974 4.021 -17.716 1.00 98.38 86 GLU A C 1
ATOM 682 O O . GLU A 1 86 ? 14.689 4.435 -18.630 1.0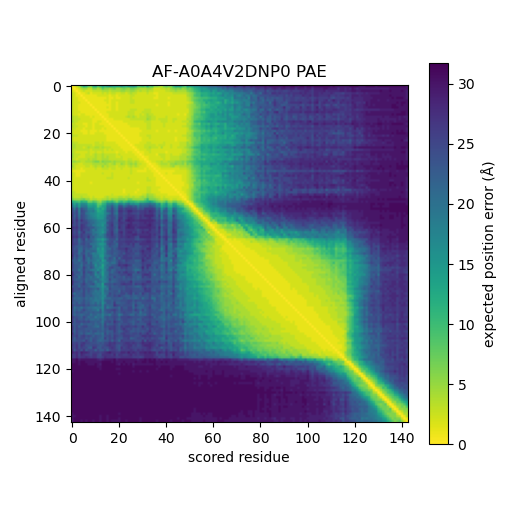0 98.38 86 GLU A O 1
ATOM 687 N N . ARG A 1 87 ? 13.976 2.726 -17.360 1.00 98.44 87 ARG A N 1
ATOM 688 C CA . ARG A 1 87 ? 14.805 1.721 -18.048 1.00 98.44 87 ARG A CA 1
ATOM 689 C C . ARG A 1 87 ? 14.408 1.542 -19.511 1.00 98.44 87 ARG A C 1
ATOM 691 O O . ARG A 1 87 ? 15.289 1.427 -20.359 1.00 98.44 87 ARG A O 1
ATOM 698 N N . GLU A 1 88 ? 13.111 1.498 -19.805 1.00 98.25 88 GLU A N 1
ATOM 699 C CA . GLU A 1 88 ? 12.607 1.379 -21.177 1.00 98.25 88 GLU A CA 1
ATOM 700 C C . GLU A 1 88 ? 12.985 2.606 -22.015 1.00 98.25 88 GLU A C 1
ATOM 702 O O . GLU A 1 88 ? 13.472 2.463 -23.138 1.00 98.25 88 GLU A O 1
ATOM 707 N N . GLN A 1 89 ? 12.818 3.809 -21.459 1.00 98.31 89 GLN A N 1
ATOM 708 C CA . GLN A 1 89 ? 13.203 5.054 -22.120 1.00 98.31 89 GLN A CA 1
ATOM 709 C C . GLN A 1 89 ? 14.696 5.067 -22.450 1.00 98.31 89 GLN A C 1
ATOM 711 O O . GLN A 1 89 ? 15.057 5.284 -23.606 1.00 98.31 89 GLN A O 1
ATOM 716 N N . PHE A 1 90 ? 15.550 4.736 -21.479 1.00 98.44 90 PHE A N 1
ATOM 717 C CA . PHE A 1 90 ? 16.994 4.665 -21.688 1.00 98.44 90 PHE A CA 1
ATOM 718 C C . PHE A 1 90 ? 17.374 3.675 -22.801 1.00 98.44 90 PHE A C 1
ATOM 720 O O . PHE A 1 90 ? 18.143 4.004 -23.704 1.00 98.44 90 PHE A O 1
ATOM 727 N N . GLN A 1 91 ? 16.794 2.471 -22.790 1.00 98.25 91 GLN A N 1
ATOM 728 C CA . GLN A 1 91 ? 17.043 1.468 -23.832 1.00 98.25 91 GLN A CA 1
ATOM 729 C C . GLN A 1 91 ? 16.588 1.948 -25.212 1.00 98.25 91 GLN A C 1
ATOM 731 O O . GLN A 1 91 ? 17.276 1.734 -26.212 1.00 98.25 91 GLN A O 1
ATOM 736 N N . ARG A 1 92 ? 15.433 2.615 -25.283 1.00 98.25 92 ARG A N 1
ATOM 737 C CA . ARG A 1 92 ? 14.905 3.168 -26.531 1.00 98.25 92 ARG A CA 1
ATOM 738 C C . ARG A 1 92 ? 15.802 4.271 -27.086 1.00 98.25 92 ARG A C 1
ATOM 740 O O . ARG A 1 92 ? 16.005 4.322 -28.298 1.00 98.25 92 ARG A O 1
ATOM 747 N N . GLU A 1 93 ? 16.343 5.130 -26.231 1.00 98.25 93 GLU A N 1
ATOM 748 C CA . GLU A 1 93 ? 17.298 6.170 -26.623 1.00 98.25 93 GLU A CA 1
ATOM 749 C C . GLU A 1 93 ? 18.603 5.571 -27.153 1.00 98.25 93 GLU A C 1
ATOM 751 O O . GLU A 1 93 ? 19.079 5.987 -28.211 1.00 98.25 93 GLU A O 1
ATOM 756 N N . GLU A 1 94 ? 19.142 4.546 -26.487 1.00 97.94 94 GLU A N 1
ATOM 757 C CA . GLU A 1 94 ? 20.341 3.843 -26.952 1.00 97.94 94 GLU A CA 1
ATOM 758 C C . GLU A 1 94 ? 20.113 3.184 -28.323 1.00 97.94 94 GLU A C 1
ATOM 760 O O . GLU A 1 94 ? 20.947 3.302 -29.227 1.00 97.94 94 GLU A O 1
ATOM 765 N 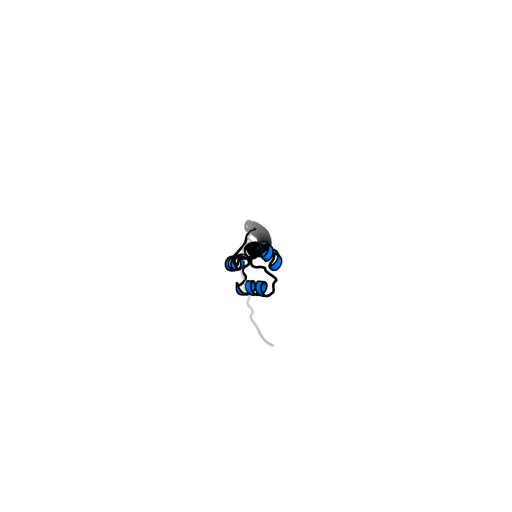N . LEU A 1 95 ? 18.965 2.524 -28.510 1.00 98.19 95 LEU A N 1
ATOM 766 C CA . LEU A 1 95 ? 18.584 1.926 -29.792 1.00 98.19 95 LEU A CA 1
ATOM 767 C C . LEU A 1 95 ? 18.437 2.978 -30.888 1.00 98.19 95 LEU A C 1
ATOM 769 O O . LEU A 1 95 ? 18.931 2.770 -31.996 1.00 98.19 95 LEU A O 1
ATOM 773 N N . LYS A 1 96 ? 17.807 4.114 -30.581 1.00 98.12 96 LYS A N 1
ATOM 774 C CA . LYS A 1 96 ? 17.675 5.224 -31.524 1.00 98.12 96 LYS A CA 1
ATOM 775 C C . LYS A 1 96 ? 19.051 5.735 -31.954 1.00 98.12 96 LYS A C 1
ATOM 777 O O . LYS A 1 96 ? 19.310 5.823 -33.147 1.00 98.12 96 LYS A O 1
ATOM 782 N N . ALA A 1 97 ? 19.956 5.976 -31.006 1.00 97.81 97 ALA A N 1
ATOM 783 C CA . ALA A 1 97 ? 21.306 6.445 -31.306 1.00 97.81 97 ALA A CA 1
ATOM 784 C C . ALA A 1 97 ? 22.098 5.450 -32.173 1.00 97.81 97 ALA A C 1
ATOM 786 O O . ALA A 1 97 ? 22.810 5.857 -33.091 1.00 97.81 97 ALA A O 1
ATOM 787 N N . LYS A 1 98 ? 21.968 4.141 -31.917 1.00 97.62 98 LYS A N 1
ATOM 788 C CA . LYS A 1 98 ? 22.587 3.104 -32.762 1.00 97.62 98 LYS A CA 1
ATOM 789 C C . LYS A 1 98 ? 21.989 3.074 -34.163 1.00 97.62 98 LYS A C 1
ATOM 791 O O . LYS A 1 98 ? 22.737 2.919 -35.124 1.00 97.62 98 LYS A O 1
ATOM 796 N N . ASN A 1 99 ? 20.674 3.227 -34.282 1.00 97.69 99 ASN A N 1
ATOM 797 C CA . ASN A 1 99 ? 20.003 3.256 -35.574 1.00 97.69 99 ASN A CA 1
ATOM 798 C C . ASN A 1 99 ? 20.413 4.488 -36.395 1.00 97.69 99 ASN A C 1
ATOM 800 O O . ASN A 1 99 ? 20.724 4.359 -37.573 1.00 97.69 99 ASN A O 1
ATOM 804 N N . ASP A 1 100 ? 20.518 5.656 -35.760 1.00 97.12 100 ASP A N 1
ATOM 805 C CA . ASP A 1 100 ? 21.005 6.880 -36.404 1.00 97.12 100 ASP A CA 1
ATOM 806 C C . ASP A 1 100 ? 22.452 6.701 -36.910 1.00 97.12 100 ASP A C 1
ATOM 808 O O . ASP A 1 100 ? 22.779 7.078 -38.034 1.00 97.12 100 ASP A O 1
ATOM 812 N N . GLN A 1 101 ? 23.322 6.050 -36.126 1.00 97.38 101 GLN A N 1
ATOM 813 C CA . GLN A 1 101 ? 24.679 5.707 -36.575 1.00 97.38 101 GLN A CA 1
ATOM 814 C C . GLN A 1 101 ? 24.692 4.709 -37.736 1.00 97.38 101 GLN A C 1
ATOM 816 O O . GLN A 1 101 ? 25.565 4.797 -38.602 1.00 97.38 101 GLN A O 1
ATOM 821 N N . LEU A 1 102 ? 23.772 3.742 -37.741 1.00 97.44 102 LEU A N 1
ATOM 822 C CA . LEU A 1 102 ? 23.653 2.770 -38.822 1.00 97.44 102 LEU A CA 1
ATOM 823 C C . LEU A 1 102 ? 23.240 3.462 -40.123 1.00 97.44 102 LEU A C 1
ATOM 825 O O . LEU A 1 102 ? 23.905 3.260 -41.132 1.00 97.44 102 LEU A O 1
ATOM 829 N N . HIS A 1 103 ? 22.259 4.366 -40.068 1.00 96.88 103 HIS A N 1
ATOM 830 C CA . HIS A 1 103 ? 21.848 5.172 -41.219 1.00 96.88 103 HIS A CA 1
ATOM 831 C C . HIS A 1 103 ? 23.012 5.958 -41.831 1.00 96.88 103 HIS A C 1
ATOM 833 O O . HIS A 1 103 ? 23.219 5.905 -43.039 1.00 96.88 103 HIS A O 1
ATOM 839 N N . VAL A 1 104 ? 23.830 6.619 -41.005 1.00 96.81 104 VAL A N 1
ATOM 840 C CA . VAL A 1 104 ? 25.017 7.340 -41.498 1.00 96.81 104 VAL A CA 1
ATOM 841 C C . VAL A 1 104 ? 26.008 6.393 -42.186 1.00 96.81 104 VAL A C 1
ATOM 843 O O . VAL A 1 104 ? 26.611 6.752 -43.197 1.00 96.81 104 VAL A O 1
ATOM 846 N N . LYS A 1 105 ? 26.201 5.178 -41.659 1.00 96.19 105 LYS A N 1
ATOM 847 C CA . LYS A 1 105 ? 27.078 4.179 -42.290 1.00 96.19 105 LYS A CA 1
ATOM 848 C C . LYS A 1 105 ? 26.508 3.668 -43.610 1.00 96.19 105 LYS A C 1
ATOM 850 O O . LYS A 1 105 ? 27.275 3.508 -44.555 1.00 96.19 105 LYS A O 1
ATOM 855 N N . ASP A 1 106 ? 25.202 3.446 -43.688 1.00 96.44 106 ASP A N 1
ATOM 856 C CA . ASP A 1 106 ? 24.539 3.016 -44.919 1.00 96.44 106 ASP A CA 1
ATOM 857 C C . ASP A 1 106 ? 24.681 4.082 -46.015 1.00 96.44 106 ASP A C 1
ATOM 859 O O . ASP A 1 106 ? 25.083 3.760 -47.132 1.00 96.44 106 ASP A O 1
ATOM 863 N N . GLU A 1 107 ? 24.501 5.364 -45.681 1.00 95.62 107 GLU A N 1
ATOM 864 C CA . GLU A 1 107 ? 24.743 6.479 -46.610 1.00 95.62 107 GLU A CA 1
ATOM 865 C C . GLU A 1 107 ? 26.194 6.511 -47.123 1.00 95.62 107 GLU A C 1
ATOM 867 O O . GLU A 1 107 ? 26.442 6.737 -48.312 1.00 95.62 107 GLU A O 1
ATOM 872 N N . GLN A 1 108 ? 27.171 6.254 -46.247 1.00 95.75 108 GLN A N 1
ATOM 873 C CA . GLN A 1 108 ? 28.581 6.161 -46.640 1.00 95.75 108 GLN A CA 1
ATOM 874 C C . GLN A 1 108 ? 28.835 4.983 -47.587 1.00 95.75 108 GLN A C 1
ATOM 876 O O . GLN A 1 108 ? 29.570 5.130 -48.567 1.00 95.75 108 GLN A O 1
ATOM 881 N N . ILE A 1 109 ? 28.232 3.824 -47.316 1.00 95.12 109 ILE A N 1
ATOM 882 C CA . ILE A 1 109 ? 28.349 2.632 -48.163 1.00 95.12 109 ILE A CA 1
ATOM 883 C C . ILE A 1 109 ? 27.737 2.900 -49.541 1.00 95.12 109 ILE A C 1
ATOM 885 O O . ILE A 1 109 ? 28.389 2.621 -50.548 1.00 95.12 109 ILE A O 1
ATOM 889 N N . GLU A 1 110 ? 26.544 3.496 -49.603 1.00 95.38 110 GLU A N 1
ATOM 890 C CA . GLU A 1 110 ? 25.902 3.878 -50.865 1.00 95.38 110 GLU A CA 1
ATOM 891 C C . GLU A 1 110 ? 26.769 4.845 -51.679 1.00 95.38 110 GLU A C 1
ATOM 893 O O . GLU A 1 110 ? 26.927 4.683 -52.892 1.00 95.38 110 GLU A O 1
ATOM 898 N N . ALA A 1 111 ? 27.361 5.850 -51.027 1.00 93.06 111 ALA A N 1
ATOM 899 C CA . ALA A 1 111 ? 28.245 6.802 -51.692 1.00 93.06 111 ALA A CA 1
ATOM 900 C C . ALA A 1 111 ? 29.478 6.109 -52.298 1.00 93.06 111 ALA A C 1
ATOM 902 O O . ALA A 1 111 ? 29.854 6.399 -53.435 1.00 93.06 111 ALA A O 1
ATOM 903 N N . ILE A 1 112 ? 30.083 5.164 -51.572 1.00 93.25 112 ILE A N 1
ATOM 904 C CA . ILE A 1 112 ? 31.229 4.382 -52.055 1.00 93.25 112 ILE A CA 1
ATOM 905 C C . ILE A 1 112 ? 30.824 3.471 -53.220 1.00 93.25 112 ILE A C 1
ATOM 907 O O . ILE A 1 112 ? 31.548 3.404 -54.212 1.00 93.25 112 ILE A O 1
ATOM 911 N N . GLN A 1 113 ? 29.676 2.797 -53.137 1.00 92.31 113 GLN A N 1
ATOM 912 C CA . GLN A 1 113 ? 29.172 1.946 -54.220 1.00 92.31 113 GLN A CA 1
ATOM 913 C C . GLN A 1 113 ? 28.958 2.749 -55.507 1.00 92.31 113 GLN A C 1
ATOM 915 O O . GLN A 1 113 ? 29.485 2.360 -56.547 1.00 92.31 113 GLN A O 1
ATOM 920 N N . ARG A 1 114 ? 28.325 3.929 -55.430 1.00 90.62 114 ARG A N 1
ATOM 921 C CA . ARG A 1 114 ? 28.164 4.831 -56.589 1.00 90.62 114 ARG A CA 1
ATOM 922 C C . ARG A 1 114 ? 29.499 5.234 -57.222 1.00 90.62 114 ARG A C 1
ATOM 924 O O . ARG A 1 114 ? 29.594 5.323 -58.442 1.00 90.62 114 ARG A O 1
ATOM 931 N N . LEU A 1 115 ? 30.535 5.477 -56.413 1.00 89.00 115 LEU A N 1
ATOM 932 C CA . LEU A 1 115 ? 31.880 5.798 -56.911 1.00 89.00 115 LEU A CA 1
ATOM 933 C C . LEU A 1 115 ? 32.557 4.603 -57.598 1.00 89.00 115 LEU A C 1
ATOM 935 O O . LEU A 1 115 ? 33.332 4.795 -58.536 1.00 89.00 115 LEU A O 1
ATOM 939 N N . LEU A 1 116 ? 32.290 3.381 -57.133 1.00 85.44 116 LEU A N 1
ATOM 940 C CA . LEU A 1 116 ? 32.847 2.148 -57.694 1.00 85.44 116 LEU A CA 1
ATOM 941 C C . LEU A 1 116 ? 32.107 1.666 -58.953 1.00 85.44 116 LEU A C 1
ATOM 943 O O . LEU A 1 116 ? 32.725 1.011 -59.789 1.00 85.44 116 LEU A O 1
ATOM 947 N N . GLU A 1 117 ? 30.824 1.998 -59.110 1.00 71.31 117 GLU A N 1
ATOM 948 C CA . GLU A 1 117 ? 29.986 1.624 -60.262 1.00 71.31 117 GLU A CA 1
ATOM 949 C C . GLU A 1 117 ? 30.223 2.481 -61.523 1.00 71.31 117 GLU A C 1
ATOM 951 O O . GLU A 1 117 ? 29.784 2.110 -62.613 1.00 71.31 117 GLU A O 1
ATOM 956 N N . ALA A 1 118 ? 30.938 3.608 -61.426 1.00 60.00 118 ALA A N 1
ATOM 957 C CA . ALA A 1 118 ? 31.278 4.421 -62.593 1.00 60.00 118 ALA A CA 1
ATOM 958 C C . ALA A 1 118 ? 32.274 3.681 -63.524 1.00 60.00 118 ALA A C 1
ATOM 960 O O . ALA A 1 118 ? 33.316 3.211 -63.051 1.00 60.00 118 ALA A O 1
ATOM 961 N N . PRO A 1 119 ? 32.038 3.597 -64.853 1.00 52.72 119 PRO A N 1
ATOM 962 C CA . PRO A 1 119 ? 32.957 2.920 -65.764 1.00 52.72 119 PRO A CA 1
ATOM 963 C C . PRO A 1 119 ? 34.306 3.644 -65.788 1.00 52.72 119 PRO A C 1
ATOM 965 O O . PRO A 1 119 ? 34.410 4.782 -66.251 1.00 52.72 119 PRO A O 1
ATOM 968 N N . LYS A 1 120 ? 35.369 2.981 -65.325 1.00 53.84 120 LYS A N 1
ATOM 969 C CA . LYS A 1 120 ? 36.738 3.447 -65.564 1.00 53.84 120 LYS A CA 1
ATOM 970 C C . LYS A 1 120 ? 37.033 3.278 -67.054 1.00 53.84 120 LYS A C 1
ATOM 972 O O . LYS A 1 120 ? 37.381 2.190 -67.500 1.00 53.84 120 LYS A O 1
ATOM 977 N N . ALA A 1 121 ? 36.884 4.347 -67.830 1.00 43.06 121 ALA A N 1
ATOM 978 C CA . ALA A 1 121 ? 37.370 4.399 -69.201 1.00 43.06 121 ALA A CA 1
ATOM 979 C C . ALA A 1 121 ? 38.909 4.433 -69.187 1.00 43.06 121 ALA A C 1
ATOM 981 O O . ALA A 1 121 ? 39.523 5.493 -69.260 1.00 43.06 121 ALA A O 1
ATOM 982 N N . TYR A 1 122 ? 39.552 3.272 -69.053 1.00 45.34 122 TYR A N 1
ATOM 983 C CA . TYR A 1 122 ? 40.958 3.127 -69.420 1.00 45.34 122 TYR A CA 1
ATOM 984 C C . TYR A 1 122 ? 41.017 3.082 -70.946 1.00 45.34 122 TYR A C 1
ATOM 986 O O . TYR A 1 122 ? 40.755 2.056 -71.571 1.00 45.34 122 TYR A O 1
ATOM 994 N N . THR A 1 123 ? 41.323 4.224 -71.555 1.00 43.56 123 THR A N 1
ATOM 995 C CA . THR A 1 123 ? 41.716 4.290 -72.959 1.00 43.56 123 THR A CA 1
ATOM 996 C C . THR A 1 123 ? 43.011 3.506 -73.138 1.00 43.56 123 THR A C 1
ATOM 998 O O . THR A 1 123 ? 44.079 3.921 -72.689 1.00 43.56 123 THR A O 1
ATOM 1001 N N . THR A 1 124 ? 42.903 2.363 -73.804 1.00 46.44 124 THR A N 1
ATOM 1002 C CA . THR A 1 124 ? 44.005 1.666 -74.456 1.00 46.44 124 THR A CA 1
ATOM 1003 C C . THR A 1 124 ? 44.639 2.589 -75.500 1.00 46.44 124 THR A C 1
ATOM 1005 O O . THR A 1 124 ? 43.961 3.000 -76.439 1.00 46.44 124 THR A O 1
ATOM 1008 N N . SER A 1 125 ? 45.933 2.881 -75.379 1.00 37.41 125 SER A N 1
ATOM 1009 C CA . SER A 1 125 ? 46.755 3.294 -76.519 1.00 37.41 125 SER A CA 1
ATOM 1010 C C . SER A 1 125 ? 47.902 2.302 -76.648 1.00 37.41 125 SER A C 1
ATOM 1012 O O . SER A 1 125 ? 48.857 2.344 -75.875 1.00 37.41 125 SER A O 1
ATOM 1014 N N . SER A 1 126 ? 47.765 1.393 -77.614 1.00 51.22 126 SER A N 1
ATOM 1015 C CA . SER A 1 126 ? 48.823 0.526 -78.129 1.00 51.22 126 SER A CA 1
ATOM 1016 C C . SER A 1 126 ? 50.061 1.323 -78.525 1.00 51.22 126 SER A C 1
ATOM 1018 O O . SER A 1 126 ? 49.929 2.285 -79.278 1.00 51.22 126 SER A O 1
ATOM 1020 N N . ILE A 1 127 ? 51.247 0.841 -78.145 1.00 43.56 127 ILE A N 1
ATOM 1021 C CA . ILE A 1 127 ? 52.402 0.756 -79.050 1.00 43.56 127 ILE A CA 1
ATOM 1022 C C . ILE A 1 127 ? 53.067 -0.608 -78.798 1.00 43.56 127 ILE A C 1
ATOM 1024 O O . ILE A 1 127 ? 53.485 -0.912 -77.685 1.00 43.56 127 ILE A O 1
ATOM 1028 N N . ASP A 1 128 ? 53.066 -1.422 -79.849 1.00 45.88 128 ASP A N 1
ATOM 1029 C CA . ASP A 1 128 ? 53.485 -2.826 -79.942 1.00 45.88 128 ASP A CA 1
ATOM 1030 C C . ASP A 1 128 ? 55.027 -2.993 -80.131 1.00 45.88 128 ASP A C 1
ATOM 1032 O O . ASP A 1 128 ? 55.742 -1.995 -80.259 1.00 45.88 128 ASP A O 1
ATOM 1036 N N . PRO A 1 129 ? 55.568 -4.235 -80.135 1.00 54.56 129 PRO A N 1
ATOM 1037 C CA . PRO A 1 129 ? 56.868 -4.621 -79.570 1.00 54.56 129 PRO A CA 1
ATOM 1038 C C . PRO A 1 129 ? 57.981 -4.837 -80.612 1.00 54.56 129 PRO A C 1
ATOM 1040 O O . PRO A 1 129 ? 57.696 -5.126 -81.775 1.00 54.56 129 PRO A O 1
ATOM 1043 N N . LYS A 1 130 ? 59.262 -4.837 -80.191 1.00 35.72 130 LYS A N 1
ATOM 1044 C CA . LYS A 1 130 ? 60.322 -5.549 -80.937 1.00 35.72 130 LYS A CA 1
ATOM 1045 C C . LYS A 1 130 ? 61.593 -5.900 -80.131 1.00 35.72 130 LYS A C 1
ATOM 1047 O O . LYS A 1 130 ? 62.399 -5.031 -79.830 1.00 35.72 130 LYS A O 1
ATOM 1052 N N . LEU A 1 131 ? 61.756 -7.217 -79.964 1.00 39.94 131 LEU A N 1
ATOM 1053 C CA . LEU A 1 131 ? 62.963 -8.064 -80.011 1.00 39.94 131 LEU A CA 1
ATOM 1054 C C . LEU A 1 131 ? 64.044 -8.031 -78.908 1.00 39.94 131 LEU A C 1
ATOM 1056 O O . LEU A 1 131 ? 64.849 -7.113 -78.794 1.00 39.94 131 LEU A O 1
ATOM 1060 N N . ASP A 1 132 ? 64.089 -9.181 -78.231 1.00 43.22 132 ASP A N 1
ATOM 1061 C CA . ASP A 1 132 ? 65.210 -9.919 -77.636 1.00 43.22 132 ASP A CA 1
ATOM 1062 C C . ASP A 1 132 ? 66.619 -9.582 -78.139 1.00 43.22 132 ASP A C 1
ATOM 1064 O O . ASP A 1 132 ? 66.846 -9.656 -79.343 1.00 43.22 132 ASP A O 1
ATOM 1068 N N . ILE A 1 133 ? 67.580 -9.428 -77.211 1.00 41.84 133 ILE A N 1
ATOM 1069 C CA . ILE A 1 133 ? 68.884 -10.124 -77.245 1.00 41.84 133 ILE A CA 1
ATOM 1070 C C . ILE A 1 133 ? 69.336 -10.404 -75.801 1.00 41.84 133 ILE A C 1
ATOM 1072 O O . ILE A 1 133 ? 69.561 -9.496 -75.004 1.00 41.84 133 ILE A O 1
ATOM 1076 N N . ALA A 1 134 ? 69.481 -11.691 -75.490 1.00 42.72 134 ALA A N 1
ATOM 1077 C CA . ALA A 1 134 ? 70.135 -12.210 -74.300 1.00 42.72 134 ALA A CA 1
ATOM 1078 C C . ALA A 1 134 ? 71.648 -11.939 -74.325 1.00 42.72 134 ALA A C 1
ATOM 1080 O O . ALA A 1 134 ? 72.297 -12.110 -75.35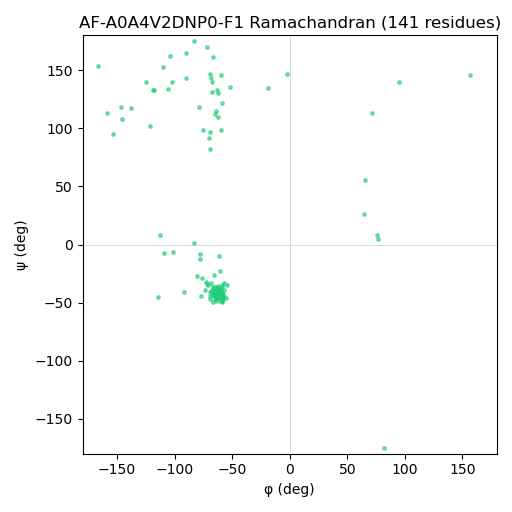8 1.00 42.72 134 ALA A O 1
ATOM 1081 N N . THR A 1 135 ? 72.249 -11.635 -73.175 1.00 43.06 135 THR A N 1
ATOM 1082 C CA . THR A 1 135 ? 73.659 -11.979 -72.943 1.00 43.06 135 THR A CA 1
ATOM 1083 C C . THR A 1 135 ? 73.887 -12.341 -71.478 1.00 43.06 135 THR A C 1
ATOM 1085 O O . THR A 1 135 ? 73.834 -11.514 -70.574 1.00 43.06 135 THR A O 1
ATOM 1088 N N . ASP A 1 136 ? 74.091 -13.640 -71.300 1.00 41.38 136 ASP A N 1
ATOM 1089 C CA . ASP A 1 136 ? 74.693 -14.347 -70.178 1.00 41.38 136 ASP A CA 1
ATOM 1090 C C . ASP A 1 136 ? 76.165 -13.937 -69.995 1.00 41.38 136 ASP A C 1
ATOM 1092 O O . ASP A 1 136 ? 76.906 -13.973 -70.971 1.00 41.38 136 ASP A O 1
ATOM 1096 N N . THR A 1 137 ? 76.592 -13.625 -68.762 1.00 48.84 137 THR A N 1
ATOM 1097 C CA . THR A 1 137 ? 77.897 -14.075 -68.227 1.00 48.84 137 THR A CA 1
ATOM 1098 C C . THR A 1 137 ? 77.886 -14.162 -66.693 1.00 48.84 137 THR A C 1
ATOM 1100 O O . THR A 1 137 ? 78.116 -13.193 -65.974 1.00 48.84 137 THR A O 1
ATOM 1103 N N . ARG A 1 138 ? 77.616 -15.377 -66.219 1.00 38.28 138 ARG A N 1
ATOM 1104 C CA . ARG A 1 138 ? 78.250 -16.162 -65.135 1.00 38.28 138 ARG A CA 1
ATOM 1105 C C . ARG A 1 138 ? 79.486 -15.610 -64.361 1.00 38.28 138 ARG A C 1
ATOM 1107 O O . ARG A 1 138 ? 80.472 -15.198 -64.966 1.00 38.28 138 ARG A O 1
ATOM 1114 N N . SER A 1 139 ? 79.527 -15.988 -63.065 1.00 44.19 139 SER A N 1
ATOM 1115 C CA . SER A 1 139 ? 80.681 -16.181 -62.124 1.00 44.19 139 SER A CA 1
ATOM 1116 C C . SER A 1 139 ? 81.026 -14.972 -61.227 1.00 44.19 139 SER A C 1
ATOM 1118 O O . SER A 1 139 ? 81.039 -13.857 -61.712 1.00 44.19 139 SER A O 1
ATOM 1120 N N . LYS A 1 140 ? 81.385 -15.070 -59.938 1.00 40.03 140 LYS A N 1
ATOM 1121 C CA . LYS A 1 140 ? 81.690 -16.182 -59.020 1.00 40.03 140 LYS A CA 1
ATOM 1122 C C . LYS A 1 140 ? 81.698 -15.627 -57.578 1.00 40.03 140 LYS A C 1
ATOM 1124 O O . LYS A 1 140 ? 81.996 -14.458 -57.365 1.00 40.03 140 LYS A O 1
ATOM 1129 N N . SER A 1 141 ? 81.420 -16.501 -56.625 1.00 41.31 141 SER A N 1
ATOM 1130 C CA . SER A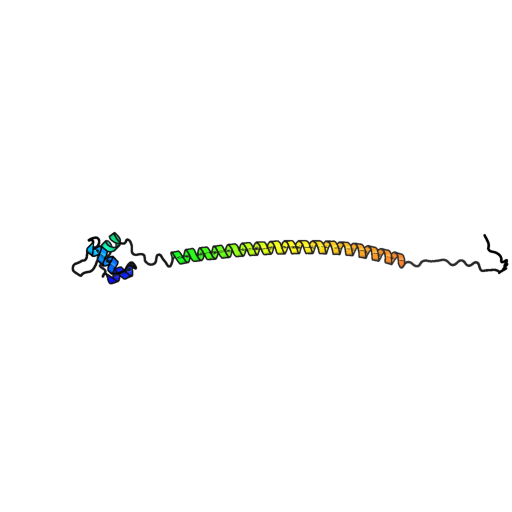 1 141 ? 81.677 -16.406 -55.184 1.00 41.31 141 SER A CA 1
ATOM 1131 C C . SER A 1 141 ? 83.166 -16.238 -54.824 1.00 41.31 141 SER A C 1
ATOM 1133 O O . SER A 1 141 ? 83.994 -16.861 -55.486 1.00 41.31 141 SER A O 1
ATOM 1135 N N . GLU A 1 142 ? 83.484 -15.482 -53.759 1.00 39.78 142 GLU A N 1
ATOM 1136 C CA . GLU A 1 142 ? 84.150 -15.932 -52.504 1.00 39.78 142 GLU A CA 1
ATOM 1137 C C . GLU A 1 142 ? 84.886 -14.807 -51.736 1.00 39.78 142 GLU A C 1
ATOM 1139 O O . GLU A 1 142 ? 85.541 -13.961 -52.341 1.00 39.78 142 GLU A O 1
ATOM 1144 N N . SER A 1 143 ? 84.853 -14.958 -50.399 1.00 36.59 143 SER A N 1
ATOM 1145 C CA . SER A 1 143 ? 85.523 -14.242 -49.284 1.00 36.59 143 SER A CA 1
ATOM 1146 C C . SER A 1 143 ? 84.812 -13.039 -48.669 1.00 36.59 143 SER A C 1
ATOM 1148 O O . SER A 1 143 ? 84.758 -11.965 -49.300 1.00 36.59 143 SER A O 1
#

pLDDT: mean 81.43, std 21.23, range [35.72, 98.5]

Foldseek 3Di:
DDWAALVRLCVQQVHDSVVVVVCVVVVQFDADPVRTTDVVSSCSRRNDRDPCPPPPVVVVVVVVVVVVVVVVVVVVVVVVVVVVVVVVVVVVVVVVVVVVVVVVVVVVVVVVVVVVPDDPPPDDDDDDDDDDDDDDDDDDDDD

Nearest PDB structures (foldseek):
  2zhh-assembly1_A-2  TM=4.200E-01  e=1.189E-01  Escherichia coli K-12
  5ydd-assembly1_A  TM=5.264E-01  e=8.305E-01  Mycobacterium tuberculosis H37Rv
  5ydd-assembly1_B  TM=5.416E-01  e=9.541E-01  Mycobacterium tuberculosis H37Rv

Mean predicted aligned error: 18.19 Å

Organism: NCBI:txid202951